Protein AF-A0A920L8I1-F1 (afdb_monomer)

Secondary structure (DSSP, 8-state):
-----------SGGGGS---BTTBPPPSEEEEEEEEE-TT--S-GGGTT-SEEEEEEEEETTS-EEEEETTEEE-HHHHHHHTTTTT-STT---S--TTHHHHHHT--HHHHHHHHHHHTTTHHHHHHTT--

pLDDT: mean 77.05, std 17.26, range [33.34, 95.94]

Structure (mmCIF, N/CA/C/O backbone):
data_AF-A0A920L8I1-F1
#
_entry.id   AF-A0A920L8I1-F1
#
loop_
_atom_site.group_PDB
_atom_site.id
_atom_site.type_symbol
_atom_site.label_atom_id
_atom_site.label_alt_id
_atom_site.label_comp_id
_atom_site.label_asym_id
_atom_site.label_entity_id
_atom_site.label_seq_id
_atom_site.pdbx_PDB_ins_code
_atom_site.Cartn_x
_atom_site.Cartn_y
_atom_site.Cartn_z
_atom_site.occupancy
_atom_site.B_iso_or_equiv
_atom_site.auth_seq_id
_atom_site.auth_comp_id
_atom_site.auth_asym_id
_atom_site.auth_atom_id
_atom_site.pdbx_PDB_model_num
ATOM 1 N N . MET A 1 1 ? 41.154 8.174 -10.751 1.00 35.84 1 MET A N 1
ATOM 2 C CA . MET A 1 1 ? 40.548 9.393 -10.174 1.00 35.84 1 MET A CA 1
ATOM 3 C C . MET A 1 1 ? 39.050 9.281 -10.345 1.00 35.84 1 MET A C 1
ATOM 5 O O . MET A 1 1 ? 38.581 9.252 -11.473 1.00 35.84 1 MET A O 1
ATOM 9 N N . GLY A 1 2 ? 38.343 9.056 -9.239 1.00 41.53 2 GLY A N 1
ATOM 10 C CA . GLY A 1 2 ? 36.898 8.882 -9.228 1.00 41.53 2 GLY A CA 1
ATOM 11 C C . GLY A 1 2 ? 36.195 10.230 -9.282 1.00 41.53 2 GLY A C 1
ATOM 12 O O . GLY A 1 2 ? 36.507 11.122 -8.499 1.00 41.53 2 GLY A O 1
ATOM 13 N N . MET A 1 3 ? 35.235 10.338 -10.189 1.00 34.94 3 MET A N 1
ATOM 14 C CA . MET A 1 3 ? 34.232 11.391 -10.193 1.00 34.94 3 MET A CA 1
ATOM 15 C C . MET A 1 3 ? 32.893 10.672 -10.357 1.00 34.94 3 MET A C 1
ATOM 17 O O . MET A 1 3 ? 32.417 10.416 -11.457 1.00 34.94 3 MET A O 1
ATOM 21 N N . GLY A 1 4 ? 32.376 10.180 -9.229 1.00 35.59 4 GLY A N 1
ATOM 22 C CA . GLY A 1 4 ? 31.023 9.648 -9.144 1.00 35.59 4 GLY A CA 1
ATOM 23 C C . G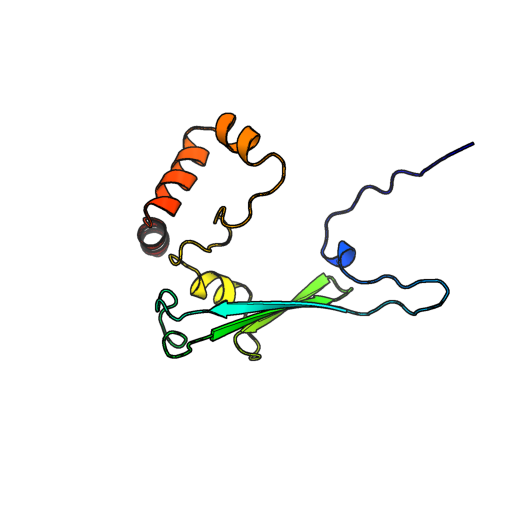LY A 1 4 ? 30.072 10.830 -9.103 1.00 35.59 4 GLY A C 1
ATOM 24 O O . GLY A 1 4 ? 29.860 11.407 -8.037 1.00 35.59 4 GLY A O 1
ATOM 25 N N . ASP A 1 5 ? 29.557 11.219 -10.266 1.00 33.34 5 ASP A N 1
ATOM 26 C CA . ASP A 1 5 ? 28.598 12.308 -10.355 1.00 33.34 5 ASP A CA 1
ATOM 27 C C . ASP A 1 5 ? 27.302 11.948 -9.626 1.00 33.34 5 ASP A C 1
ATOM 29 O O . ASP A 1 5 ? 26.623 10.945 -9.867 1.00 33.34 5 ASP A O 1
ATOM 33 N N . THR A 1 6 ? 26.984 12.826 -8.687 1.00 43.00 6 THR A N 1
ATOM 34 C CA . THR A 1 6 ? 25.835 12.810 -7.797 1.00 43.00 6 THR A CA 1
ATOM 35 C C . THR A 1 6 ? 24.542 13.027 -8.581 1.00 43.00 6 THR A C 1
ATOM 37 O O . THR A 1 6 ? 24.028 14.137 -8.710 1.00 43.00 6 THR A O 1
ATOM 40 N N . SER A 1 7 ? 23.942 11.942 -9.068 1.00 36.22 7 SER A N 1
ATOM 41 C CA . SER A 1 7 ? 22.578 11.993 -9.599 1.00 36.22 7 SER A CA 1
ATOM 42 C C . SER A 1 7 ? 21.570 11.976 -8.451 1.00 36.22 7 SER A C 1
ATOM 44 O O . SER A 1 7 ? 21.098 10.929 -7.999 1.00 36.22 7 SER A O 1
ATOM 46 N N . LYS A 1 8 ? 21.255 13.185 -7.967 1.00 36.94 8 LYS A N 1
ATOM 47 C CA . LYS A 1 8 ? 20.086 13.496 -7.132 1.00 36.94 8 LYS A CA 1
ATOM 48 C C . LYS A 1 8 ? 18.884 12.688 -7.627 1.00 36.94 8 LYS A C 1
ATOM 50 O O . LYS A 1 8 ? 18.395 12.921 -8.731 1.00 36.94 8 LYS A O 1
ATOM 55 N N . HIS A 1 9 ? 18.414 11.749 -6.810 1.00 38.47 9 HIS A N 1
ATOM 56 C CA . HIS A 1 9 ? 17.192 10.999 -7.070 1.00 38.47 9 HIS A CA 1
ATOM 57 C C . HIS A 1 9 ? 16.017 11.979 -7.074 1.00 38.47 9 HIS A C 1
ATOM 59 O O . HIS A 1 9 ? 15.498 12.362 -6.026 1.00 38.47 9 HIS A O 1
ATOM 65 N N . LYS A 1 10 ? 15.616 12.434 -8.264 1.00 42.44 10 LYS A N 1
ATOM 66 C CA . LYS A 1 10 ? 14.339 13.120 -8.447 1.00 42.44 10 LYS A CA 1
ATOM 67 C C . LYS A 1 10 ? 13.249 12.078 -8.215 1.00 42.44 10 LYS A C 1
ATOM 69 O O . LYS A 1 10 ? 12.986 11.240 -9.070 1.00 42.44 10 LYS A O 1
ATOM 74 N N . GLY A 1 11 ? 12.696 12.104 -7.005 1.00 41.94 11 GLY A N 1
ATOM 75 C CA . GLY A 1 11 ? 11.618 11.240 -6.549 1.00 41.94 11 GLY A CA 1
ATOM 76 C C . GLY A 1 11 ? 10.366 11.411 -7.403 1.00 41.94 11 GLY A C 1
ATOM 77 O O . GLY A 1 11 ? 9.619 12.372 -7.259 1.00 41.94 11 GLY A O 1
ATOM 78 N N . GLY A 1 12 ? 10.160 10.443 -8.280 1.00 41.66 12 GLY A N 1
ATOM 79 C CA . GLY A 1 12 ? 8.937 10.114 -8.998 1.00 41.66 12 GLY A CA 1
ATOM 80 C C . GLY A 1 12 ? 9.059 8.636 -9.375 1.00 41.66 12 GLY A C 1
ATOM 81 O O . GLY A 1 12 ? 10.179 8.137 -9.469 1.00 41.66 12 GLY A O 1
ATOM 82 N N . ASP A 1 13 ? 7.950 7.919 -9.551 1.00 52.69 13 ASP A N 1
ATOM 83 C CA . ASP A 1 13 ? 7.859 6.455 -9.764 1.00 52.69 13 ASP A CA 1
ATOM 84 C C . ASP A 1 13 ? 8.874 5.802 -10.732 1.00 52.69 13 ASP A C 1
ATOM 86 O O . ASP A 1 13 ? 9.037 4.586 -10.719 1.00 52.69 13 ASP A O 1
ATOM 90 N N . MET A 1 14 ? 9.590 6.562 -11.560 1.00 53.25 14 MET A N 1
ATOM 91 C CA . MET A 1 14 ? 10.611 6.048 -12.478 1.00 53.25 14 MET A CA 1
ATOM 92 C C . MET A 1 14 ? 11.772 5.309 -11.799 1.00 53.25 14 MET A C 1
ATOM 94 O O . MET A 1 14 ? 12.440 4.520 -12.462 1.00 53.25 14 MET A O 1
ATOM 98 N N . GLY A 1 15 ? 12.023 5.530 -10.504 1.00 66.19 15 GLY A N 1
ATOM 99 C CA . GLY A 1 15 ? 13.138 4.890 -9.793 1.00 66.19 15 GLY A CA 1
ATOM 100 C C . GLY A 1 15 ? 13.026 3.366 -9.654 1.00 66.19 15 GLY A C 1
ATOM 101 O O . GLY A 1 15 ? 14.031 2.714 -9.384 1.00 66.19 15 GLY A O 1
ATOM 102 N N . VAL A 1 16 ? 11.832 2.788 -9.841 1.00 78.31 16 VAL A N 1
ATOM 103 C CA . VAL A 1 16 ? 11.593 1.343 -9.651 1.00 78.31 16 VAL A CA 1
ATOM 104 C C . VAL A 1 16 ? 11.504 0.545 -10.957 1.00 78.31 16 VAL A C 1
ATOM 106 O O . VAL A 1 16 ? 11.437 -0.683 -10.915 1.00 78.31 16 VAL A O 1
ATOM 109 N N . ILE A 1 17 ? 11.496 1.205 -12.123 1.00 89.94 17 ILE A N 1
ATOM 110 C CA . ILE A 1 17 ? 11.371 0.534 -13.425 1.00 89.94 17 ILE A CA 1
ATOM 111 C C . ILE A 1 17 ? 12.761 0.189 -13.966 1.00 89.94 17 ILE A C 1
ATOM 113 O O . ILE A 1 17 ? 13.639 1.044 -14.063 1.00 89.94 17 ILE A O 1
ATOM 117 N N . PHE A 1 18 ? 12.957 -1.070 -14.363 1.00 90.06 18 PHE A N 1
ATOM 118 C CA . PHE A 1 18 ? 14.221 -1.544 -14.927 1.00 90.06 18 PHE A CA 1
ATOM 119 C C . PHE A 1 18 ? 14.599 -0.766 -16.199 1.00 90.06 18 PHE A C 1
ATOM 121 O O . PHE A 1 18 ? 13.890 -0.825 -17.207 1.00 90.06 18 PHE A O 1
ATOM 128 N N . ASN A 1 19 ? 15.731 -0.058 -16.154 1.00 89.75 19 ASN A N 1
ATOM 129 C CA . ASN A 1 19 ? 16.216 0.826 -17.223 1.00 89.75 19 ASN A CA 1
ATOM 130 C C . ASN A 1 19 ? 17.070 0.135 -18.294 1.00 89.75 19 ASN A C 1
ATOM 132 O O . ASN A 1 19 ? 17.563 0.806 -19.195 1.00 89.75 19 ASN A O 1
ATOM 136 N N . GLY A 1 20 ? 17.177 -1.191 -18.249 1.00 90.12 20 GLY A N 1
ATOM 137 C CA . GLY A 1 20 ? 17.988 -1.942 -19.197 1.00 90.12 20 GLY A CA 1
ATOM 138 C C . GLY A 1 20 ? 19.439 -2.095 -18.749 1.00 90.12 20 GLY A C 1
ATOM 139 O O . GLY A 1 20 ? 19.882 -1.515 -17.760 1.00 90.12 20 GLY A O 1
ATOM 140 N N . THR A 1 21 ? 20.156 -2.922 -19.494 1.00 93.50 21 THR A N 1
ATOM 141 C CA . THR A 1 21 ? 21.605 -3.137 -19.446 1.00 93.50 21 THR A CA 1
ATOM 142 C C . THR A 1 21 ? 22.115 -3.245 -20.883 1.00 93.50 21 THR A C 1
ATOM 144 O O . THR A 1 21 ? 21.316 -3.331 -21.817 1.00 93.50 21 THR A O 1
ATOM 147 N N . ASP A 1 22 ? 23.431 -3.345 -21.071 1.00 92.19 22 ASP A N 1
ATOM 148 C CA . ASP A 1 22 ? 24.042 -3.565 -22.395 1.00 92.19 22 ASP A CA 1
ATOM 149 C C . ASP A 1 22 ? 23.500 -4.817 -23.111 1.00 92.19 22 ASP A C 1
ATOM 151 O O . ASP A 1 22 ? 23.516 -4.914 -24.335 1.00 92.19 22 ASP A O 1
ATOM 155 N N . THR A 1 23 ? 22.982 -5.778 -22.343 1.00 94.50 23 THR A N 1
ATOM 156 C CA . THR A 1 23 ? 22.477 -7.068 -22.824 1.00 94.50 23 THR A CA 1
ATOM 157 C C . THR A 1 23 ? 20.955 -7.205 -22.774 1.00 94.50 23 THR A C 1
ATOM 159 O O . THR A 1 23 ? 20.415 -8.173 -23.313 1.00 94.50 23 THR A O 1
ATOM 162 N N . ARG A 1 24 ? 20.228 -6.274 -22.137 1.00 93.94 24 ARG A N 1
ATOM 163 C CA . ARG A 1 24 ? 18.777 -6.389 -21.927 1.00 93.94 24 ARG A CA 1
ATOM 164 C C . ARG A 1 24 ? 18.078 -5.044 -22.069 1.00 93.94 24 ARG A C 1
ATOM 166 O O . ARG A 1 24 ? 18.408 -4.084 -21.384 1.00 93.94 24 ARG A O 1
ATOM 173 N N . LYS A 1 25 ? 17.036 -5.004 -22.901 1.00 92.44 25 LYS A N 1
ATOM 174 C CA . LYS A 1 25 ? 16.217 -3.802 -23.103 1.00 92.44 25 LYS A CA 1
ATOM 175 C C . LYS A 1 25 ? 15.520 -3.348 -21.805 1.00 92.44 25 LYS A C 1
ATOM 177 O O . LYS A 1 25 ? 15.195 -4.196 -20.968 1.00 92.44 25 LYS A O 1
ATOM 182 N N . PRO A 1 26 ? 15.272 -2.035 -21.644 1.00 91.25 26 PRO A N 1
ATOM 183 C CA . PRO A 1 26 ? 14.450 -1.510 -20.557 1.00 91.25 26 PRO A CA 1
ATOM 184 C C . PRO A 1 26 ? 13.034 -2.095 -20.585 1.00 91.25 26 PRO A C 1
ATOM 186 O O . PRO A 1 26 ? 12.518 -2.435 -21.647 1.00 91.25 26 PRO A O 1
ATOM 189 N N . ASN A 1 27 ? 12.392 -2.157 -19.418 1.00 91.50 27 ASN A N 1
ATOM 190 C CA . ASN A 1 27 ? 10.961 -2.449 -19.323 1.00 91.50 27 ASN A CA 1
ATOM 191 C C . ASN A 1 27 ? 10.154 -1.147 -19.381 1.00 91.50 27 ASN A C 1
ATOM 193 O O . ASN A 1 27 ? 10.608 -0.126 -18.861 1.00 91.50 27 ASN A O 1
ATOM 197 N N . ASP A 1 28 ? 8.939 -1.197 -19.927 1.00 90.19 28 ASP A N 1
ATOM 198 C CA . ASP A 1 28 ? 8.012 -0.051 -19.955 1.00 90.19 28 ASP A CA 1
ATOM 199 C C . ASP A 1 28 ? 7.231 0.126 -18.647 1.00 90.19 28 ASP A C 1
ATOM 201 O O . ASP A 1 28 ? 6.733 1.213 -18.342 1.00 90.19 28 ASP A O 1
ATOM 205 N N . TYR A 1 29 ? 7.153 -0.943 -17.854 1.00 91.19 29 TYR A N 1
ATOM 206 C CA . TYR A 1 29 ? 6.472 -0.966 -16.571 1.00 91.19 29 TYR A CA 1
ATOM 207 C C . TYR A 1 29 ? 7.195 -1.860 -15.560 1.00 91.19 29 TYR A C 1
ATOM 209 O O . TYR A 1 29 ? 7.986 -2.742 -15.906 1.00 91.19 29 TYR A O 1
ATOM 217 N N . ALA A 1 30 ? 6.893 -1.636 -14.287 1.00 92.94 30 ALA A N 1
ATOM 218 C CA . ALA A 1 30 ? 7.210 -2.534 -13.188 1.00 92.94 30 ALA A CA 1
ATOM 219 C C . 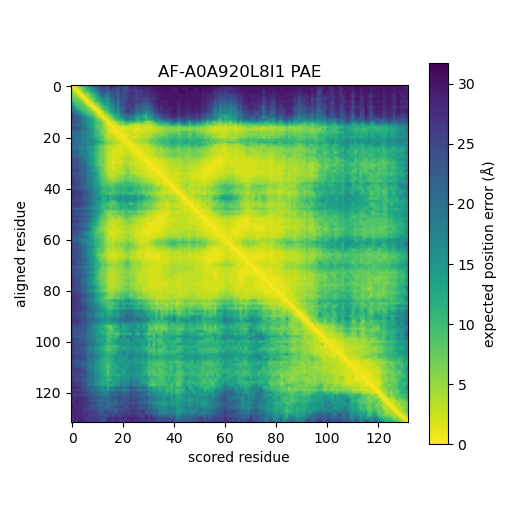ALA A 1 30 ? 5.956 -2.725 -12.339 1.00 92.94 30 ALA A C 1
ATOM 221 O O . ALA A 1 30 ? 5.145 -1.812 -12.203 1.00 92.94 30 ALA A O 1
ATOM 222 N N . PHE A 1 31 ? 5.781 -3.902 -11.753 1.00 93.50 31 PHE A N 1
ATOM 223 C CA . PHE A 1 31 ? 4.689 -4.130 -10.820 1.00 93.50 31 PHE A CA 1
ATOM 224 C C . PHE A 1 31 ? 5.163 -4.943 -9.629 1.00 93.50 31 PHE A C 1
ATOM 226 O O . PHE A 1 31 ? 6.124 -5.705 -9.718 1.00 93.50 31 PHE A O 1
ATOM 233 N N . PHE A 1 32 ? 4.439 -4.806 -8.529 1.00 92.44 32 PHE A N 1
ATOM 234 C CA . PHE A 1 32 ? 4.529 -5.725 -7.408 1.00 92.44 32 PHE A CA 1
ATOM 235 C C . PHE A 1 32 ? 3.135 -6.244 -7.083 1.00 92.44 32 PHE A C 1
ATOM 237 O O . PHE A 1 32 ? 2.137 -5.551 -7.300 1.00 92.44 32 PHE A O 1
ATOM 244 N N . ARG A 1 33 ? 3.076 -7.465 -6.555 1.00 93.25 33 ARG A N 1
ATOM 245 C CA . ARG A 1 33 ? 1.861 -8.064 -6.010 1.00 93.25 33 ARG A CA 1
ATOM 246 C C . ARG A 1 33 ? 2.142 -8.514 -4.583 1.00 93.25 33 ARG A C 1
ATOM 248 O O . ARG A 1 33 ? 3.161 -9.151 -4.341 1.00 93.25 33 ARG A O 1
ATOM 255 N N . ILE A 1 34 ? 1.232 -8.192 -3.674 1.00 91.06 34 ILE A N 1
ATOM 256 C CA . ILE A 1 34 ? 1.226 -8.684 -2.297 1.00 91.06 34 ILE A CA 1
ATOM 257 C C . ILE A 1 34 ? -0.067 -9.467 -2.102 1.00 91.06 34 ILE A C 1
ATOM 259 O O . ILE A 1 34 ? -1.123 -9.033 -2.562 1.00 91.06 34 ILE A O 1
ATOM 263 N N . ILE A 1 35 ? 0.031 -10.617 -1.445 1.00 91.69 35 ILE A N 1
ATOM 264 C CA . ILE A 1 35 ? -1.111 -11.449 -1.073 1.00 91.69 35 ILE A CA 1
ATOM 265 C C . ILE A 1 35 ? -1.205 -11.417 0.448 1.00 91.69 35 ILE A C 1
ATOM 267 O O . ILE A 1 35 ? -0.225 -11.690 1.139 1.00 91.69 35 ILE A O 1
ATOM 271 N N . PHE A 1 36 ? -2.369 -11.035 0.952 1.00 88.81 36 PHE A N 1
ATOM 272 C CA . PHE A 1 36 ? -2.678 -10.985 2.371 1.00 88.81 36 PHE A CA 1
ATOM 273 C C . PHE A 1 36 ? -3.592 -12.147 2.721 1.00 88.81 36 PHE A C 1
ATOM 275 O O . PHE A 1 36 ? -4.599 -12.353 2.048 1.00 88.81 36 PHE A O 1
ATOM 282 N N . SER A 1 37 ? -3.270 -12.856 3.798 1.00 88.75 37 SER A N 1
ATOM 283 C CA . SER A 1 37 ? -4.231 -13.752 4.435 1.00 88.75 37 SER A CA 1
ATOM 284 C C . SER A 1 37 ? -5.293 -12.925 5.164 1.00 88.75 37 SER A C 1
ATOM 286 O O . SER A 1 37 ? -4.971 -11.966 5.868 1.00 88.75 37 SER A O 1
ATOM 288 N N . ASN A 1 38 ? -6.554 -13.308 4.998 1.00 89.06 38 ASN A N 1
ATOM 289 C CA . ASN A 1 38 ? -7.715 -12.746 5.676 1.00 89.06 38 ASN A CA 1
ATOM 290 C C . ASN A 1 38 ? -8.416 -13.796 6.564 1.00 89.06 38 ASN A C 1
ATOM 292 O O . ASN A 1 38 ? -9.597 -13.674 6.869 1.00 89.06 38 ASN A O 1
ATOM 296 N N . THR A 1 39 ? -7.690 -14.810 7.043 1.00 87.06 39 THR A N 1
ATOM 297 C CA . THR A 1 39 ? -8.239 -15.854 7.933 1.00 87.06 39 THR A CA 1
ATOM 298 C C . THR A 1 39 ? -8.807 -15.303 9.248 1.00 87.06 39 THR A C 1
ATOM 300 O O . THR A 1 39 ? -9.731 -15.874 9.820 1.00 87.06 39 THR A O 1
ATOM 303 N N . GLU A 1 40 ? -8.298 -14.162 9.721 1.00 84.06 40 GLU A N 1
ATOM 304 C CA . GLU A 1 40 ? -8.811 -13.455 10.905 1.00 84.06 40 GLU A CA 1
ATOM 305 C C . GLU A 1 40 ? -10.022 -12.548 10.605 1.00 84.06 40 GLU A C 1
ATOM 307 O O . GLU A 1 40 ? -10.504 -11.860 11.504 1.00 84.06 40 GLU A O 1
ATOM 312 N N . ASN A 1 41 ? -10.509 -12.510 9.357 1.00 82.06 41 ASN A N 1
ATOM 313 C CA . ASN A 1 41 ? -11.651 -11.702 8.910 1.00 82.06 41 ASN A CA 1
ATOM 314 C C . ASN A 1 41 ? -11.553 -10.210 9.290 1.00 82.06 41 ASN A C 1
ATOM 316 O O . ASN A 1 41 ? -12.551 -9.542 9.571 1.00 82.06 41 ASN A O 1
ATOM 320 N N . LYS A 1 42 ? -10.328 -9.667 9.308 1.00 81.12 42 LYS A N 1
ATOM 321 C CA . LYS A 1 42 ? -10.074 -8.247 9.603 1.00 81.12 42 LYS A CA 1
ATOM 322 C C . LYS A 1 42 ? -10.532 -7.340 8.463 1.00 81.12 42 LYS A C 1
ATOM 324 O O . LYS A 1 42 ? -10.938 -6.204 8.718 1.00 81.12 42 LYS A O 1
ATOM 329 N N . ILE A 1 43 ? -10.463 -7.826 7.224 1.00 84.19 43 ILE A N 1
ATOM 330 C CA . ILE A 1 43 ? -10.962 -7.122 6.043 1.00 84.19 43 ILE A CA 1
ATOM 331 C C . ILE A 1 43 ? -12.475 -7.342 5.946 1.00 84.19 43 ILE A C 1
ATOM 333 O O . ILE A 1 43 ? -12.952 -8.473 5.930 1.00 84.19 43 ILE A O 1
ATOM 337 N N . GLY A 1 44 ? -13.231 -6.242 5.898 1.00 80.75 44 GLY A N 1
ATOM 338 C CA . GLY A 1 44 ? -14.694 -6.251 5.845 1.00 80.75 44 GLY A CA 1
ATOM 339 C C . GLY A 1 44 ? -15.272 -6.045 4.439 1.00 80.75 44 GLY A C 1
ATOM 340 O O . GLY A 1 44 ? -14.555 -5.981 3.442 1.00 80.75 44 GLY A O 1
ATOM 341 N N . GLY A 1 45 ? -16.596 -5.883 4.369 1.00 81.81 45 GLY A N 1
ATOM 342 C CA . GLY A 1 45 ? -17.307 -5.531 3.136 1.00 81.81 45 GLY A CA 1
ATOM 343 C C . GLY A 1 45 ? -17.386 -6.673 2.121 1.00 81.81 45 GLY A C 1
ATOM 344 O O . GLY A 1 45 ? -17.427 -7.847 2.484 1.00 81.81 45 GLY A O 1
ATOM 345 N N . GLU A 1 46 ? -17.408 -6.325 0.833 1.00 81.75 46 GLU A N 1
ATOM 346 C CA . GLU A 1 46 ? -17.538 -7.283 -0.278 1.00 81.75 46 GLU A CA 1
ATOM 347 C C . GLU A 1 46 ? -16.381 -8.300 -0.360 1.00 81.75 46 GLU A C 1
ATOM 349 O O . GLU A 1 46 ? -16.532 -9.374 -0.952 1.00 81.75 46 GLU A O 1
ATOM 354 N N . PHE A 1 47 ? -15.250 -7.979 0.279 1.00 83.81 47 PHE A N 1
ATOM 355 C CA . PHE A 1 47 ? -14.039 -8.792 0.298 1.00 83.81 47 PHE A CA 1
ATOM 356 C C . PHE A 1 47 ? -13.903 -9.690 1.537 1.00 83.81 47 PHE A C 1
ATOM 358 O O . PHE A 1 47 ? -13.011 -10.532 1.568 1.00 83.81 47 PHE A O 1
ATOM 365 N N . ALA A 1 48 ? -14.802 -9.580 2.521 1.00 84.12 48 ALA A N 1
ATOM 366 C CA . ALA A 1 48 ? -14.739 -10.369 3.758 1.00 84.12 48 ALA A CA 1
ATOM 367 C C . ALA A 1 48 ? -14.840 -11.885 3.525 1.00 84.12 48 ALA A C 1
ATOM 369 O O .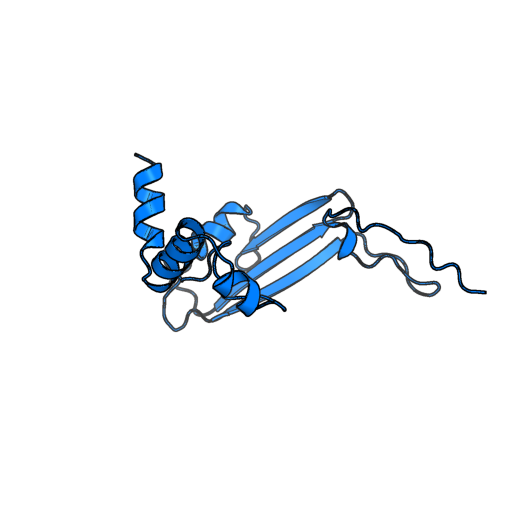 ALA A 1 48 ? -14.330 -12.671 4.308 1.00 84.12 48 ALA A O 1
ATOM 370 N N . LYS A 1 49 ? -15.489 -12.295 2.430 1.00 86.12 49 LYS A N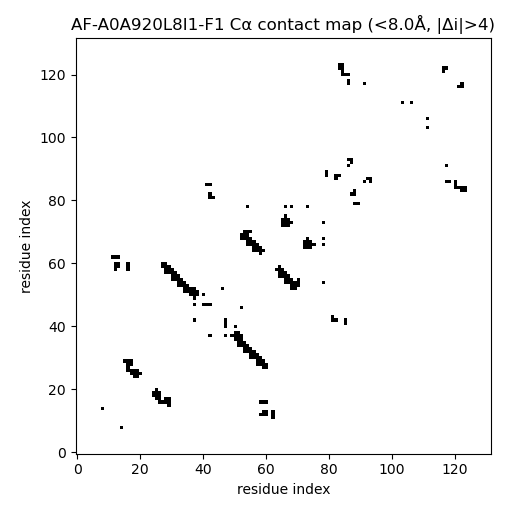 1
ATOM 371 C CA . LYS A 1 49 ? -15.701 -13.702 2.057 1.00 86.12 49 LYS A CA 1
ATOM 372 C C . LYS A 1 49 ? -14.467 -14.408 1.484 1.00 86.12 49 LYS A C 1
ATOM 374 O O . LYS A 1 49 ? -14.556 -15.590 1.174 1.00 86.12 49 LYS A O 1
ATOM 379 N N . TYR A 1 50 ? -13.378 -13.684 1.231 1.00 87.75 50 TYR A N 1
ATOM 380 C CA . TYR A 1 50 ? -12.162 -14.265 0.671 1.00 87.75 50 TYR A CA 1
ATOM 381 C C . TYR A 1 50 ? -11.155 -14.532 1.788 1.00 87.75 50 TYR A C 1
ATOM 383 O O . TYR A 1 50 ? -10.863 -13.631 2.575 1.00 87.75 50 TYR A O 1
ATOM 391 N N . ASP A 1 51 ? -10.582 -15.736 1.795 1.00 89.88 51 ASP A N 1
ATOM 392 C CA . ASP A 1 51 ? -9.504 -16.119 2.717 1.00 89.88 51 ASP A CA 1
ATOM 393 C C . ASP A 1 51 ? -8.171 -15.449 2.365 1.00 89.88 51 ASP A C 1
ATOM 395 O O . ASP A 1 51 ? -7.302 -15.294 3.220 1.00 89.88 51 ASP A O 1
ATOM 399 N N . GLU A 1 52 ? -8.013 -15.014 1.113 1.00 90.94 52 GLU A N 1
ATOM 400 C CA . GLU A 1 52 ? -6.838 -14.300 0.627 1.00 90.94 52 GLU A CA 1
ATOM 401 C C . GLU A 1 52 ? -7.229 -13.093 -0.226 1.00 90.94 52 GLU A C 1
ATOM 403 O O . GLU A 1 52 ? -8.154 -13.142 -1.041 1.00 90.94 52 GLU A O 1
ATOM 408 N N . ILE A 1 53 ? -6.472 -12.008 -0.072 1.00 91.69 53 ILE A N 1
ATOM 409 C CA . ILE A 1 53 ? -6.635 -10.770 -0.829 1.00 91.69 53 ILE A CA 1
ATOM 410 C C . ILE A 1 53 ? -5.330 -10.443 -1.550 1.00 91.69 53 ILE A C 1
ATOM 412 O O . ILE A 1 53 ? -4.298 -10.204 -0.928 1.00 91.69 53 ILE A O 1
ATOM 416 N N . SER A 1 54 ? -5.374 -10.388 -2.880 1.00 93.75 54 SER A N 1
ATOM 417 C CA . SER A 1 54 ? -4.244 -10.001 -3.723 1.00 93.75 54 SER A CA 1
ATOM 418 C C . SER A 1 54 ? -4.348 -8.536 -4.120 1.00 93.75 54 SER A C 1
ATOM 420 O O . SER A 1 54 ? -5.306 -8.127 -4.774 1.00 93.75 54 SER A O 1
ATOM 422 N N . ILE A 1 55 ? -3.291 -7.773 -3.870 1.00 93.62 55 ILE A N 1
ATOM 423 C CA . ILE A 1 55 ? -3.172 -6.380 -4.296 1.00 93.62 55 ILE A CA 1
ATOM 424 C C . ILE A 1 55 ? -1.980 -6.240 -5.218 1.00 93.62 55 ILE A C 1
ATOM 426 O O . ILE A 1 55 ? -0.890 -6.722 -4.920 1.00 93.62 55 ILE A O 1
ATOM 430 N N . LYS A 1 56 ? -2.184 -5.563 -6.346 1.00 95.00 56 LYS A N 1
ATOM 431 C CA . LYS A 1 56 ? -1.128 -5.279 -7.315 1.00 95.00 56 LYS A CA 1
ATOM 432 C C . LYS A 1 56 ? -1.101 -3.790 -7.626 1.00 95.00 56 LYS A C 1
ATOM 434 O O . LYS A 1 56 ? -2.141 -3.191 -7.899 1.00 95.00 56 LYS A O 1
ATOM 439 N N . ARG A 1 57 ? 0.100 -3.220 -7.656 1.00 94.56 57 ARG A N 1
ATOM 440 C CA . ARG A 1 57 ? 0.362 -1.909 -8.254 1.00 94.56 57 ARG A CA 1
ATOM 441 C C . ARG A 1 57 ? 1.313 -2.094 -9.420 1.00 94.56 57 ARG A C 1
ATOM 443 O O . ARG A 1 57 ? 2.350 -2.731 -9.269 1.00 94.56 57 ARG A O 1
ATOM 450 N N . GLU A 1 58 ? 0.961 -1.509 -10.551 1.00 94.19 58 GLU A N 1
ATOM 451 C CA . GLU A 1 58 ? 1.768 -1.444 -11.763 1.00 94.19 58 GLU A CA 1
ATOM 452 C C . GLU A 1 58 ? 2.095 0.022 -12.045 1.00 94.19 58 GLU A C 1
ATOM 454 O O . GLU A 1 58 ? 1.190 0.851 -12.112 1.00 94.19 58 GLU A O 1
ATOM 459 N N . ALA A 1 59 ? 3.379 0.343 -12.153 1.00 92.31 59 ALA A N 1
ATOM 460 C CA . ALA A 1 59 ? 3.894 1.668 -12.460 1.00 92.31 59 ALA A CA 1
ATOM 461 C C . ALA A 1 59 ? 4.484 1.668 -13.872 1.00 92.31 59 ALA A C 1
ATOM 463 O O . ALA A 1 59 ? 5.257 0.770 -14.216 1.00 92.31 59 ALA A O 1
ATOM 464 N N . SER A 1 60 ? 4.137 2.672 -14.670 1.00 91.25 60 SER A N 1
ATOM 465 C CA . SER A 1 60 ? 4.640 2.864 -16.032 1.00 91.25 60 SER A CA 1
ATOM 466 C C . SER A 1 60 ? 5.541 4.096 -16.143 1.00 91.25 60 SER A C 1
ATOM 468 O O . SER A 1 60 ? 5.540 4.983 -15.287 1.00 91.25 60 SER A O 1
ATOM 470 N N . ARG A 1 61 ? 6.359 4.145 -17.204 1.00 86.06 61 ARG A N 1
ATOM 471 C CA . ARG A 1 61 ? 7.349 5.220 -17.431 1.00 86.06 61 ARG A CA 1
ATOM 472 C C . ARG A 1 61 ? 6.752 6.615 -17.602 1.00 86.06 61 ARG A C 1
ATOM 474 O O . ARG A 1 61 ? 7.427 7.599 -17.324 1.00 86.06 61 ARG A O 1
ATOM 481 N N . ASP A 1 62 ? 5.505 6.691 -18.038 1.00 86.50 62 ASP A N 1
ATOM 482 C CA . ASP A 1 62 ? 4.724 7.926 -18.153 1.00 86.50 62 ASP A CA 1
ATOM 483 C C . ASP A 1 62 ? 4.270 8.487 -16.789 1.00 86.50 62 ASP A C 1
ATOM 485 O O . ASP A 1 62 ? 3.631 9.535 -16.734 1.00 86.50 62 ASP A O 1
ATOM 489 N N . GLY A 1 63 ? 4.612 7.814 -15.684 1.00 82.88 63 GLY A N 1
ATOM 490 C CA . GLY A 1 63 ? 4.238 8.213 -14.330 1.00 82.88 63 GLY A CA 1
ATOM 491 C C . GLY A 1 63 ? 2.843 7.746 -13.917 1.00 82.88 63 GLY A C 1
ATOM 492 O O . GLY A 1 63 ? 2.396 8.071 -12.816 1.00 82.88 63 GLY A O 1
ATOM 493 N N . ASN A 1 64 ? 2.154 6.970 -14.759 1.00 88.38 64 ASN A N 1
ATOM 494 C CA . ASN A 1 64 ? 0.859 6.409 -14.408 1.00 88.38 64 ASN A CA 1
ATOM 495 C C . ASN A 1 64 ? 1.011 5.199 -13.475 1.00 88.38 64 ASN A C 1
ATOM 497 O O . ASN A 1 64 ? 1.946 4.402 -13.561 1.00 88.38 64 ASN A O 1
ATOM 501 N N . SER A 1 65 ? 0.051 5.058 -12.560 1.00 91.31 65 SER A N 1
ATOM 502 C CA . SER A 1 65 ? -0.068 3.906 -11.667 1.00 91.31 65 SER A CA 1
ATOM 503 C C . SER A 1 65 ? -1.415 3.231 -11.874 1.00 91.31 65 SER A C 1
ATOM 505 O O . SER A 1 65 ? -2.461 3.861 -11.713 1.00 91.31 65 SER A O 1
ATOM 507 N N . LYS A 1 66 ? -1.394 1.935 -12.180 1.00 94.69 66 LYS A N 1
ATOM 508 C CA . LYS A 1 66 ? -2.582 1.085 -12.240 1.00 94.69 66 LYS A CA 1
ATOM 509 C C . LYS A 1 66 ? -2.652 0.209 -11.001 1.00 94.69 66 LYS A C 1
ATOM 511 O O . LYS A 1 66 ? -1.651 -0.358 -10.560 1.00 94.69 66 LYS A O 1
ATOM 516 N N . TYR A 1 67 ?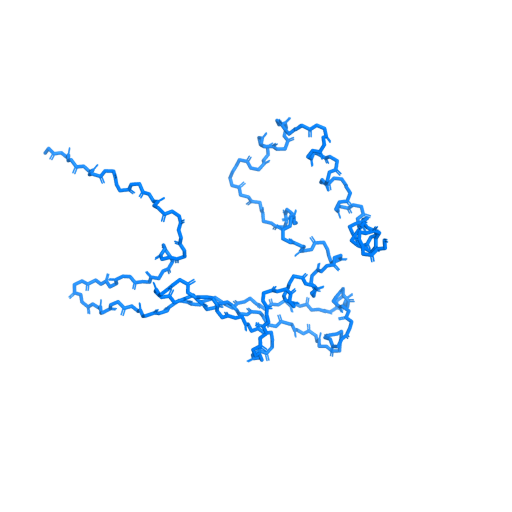 -3.854 0.082 -10.464 1.00 95.38 67 TYR A N 1
ATOM 517 C CA . TYR A 1 67 ? -4.124 -0.644 -9.236 1.00 95.38 67 TYR A CA 1
ATOM 518 C C . TYR A 1 67 ? -5.090 -1.787 -9.504 1.00 95.38 67 TYR A C 1
ATOM 520 O O . TYR A 1 67 ? -5.965 -1.687 -10.372 1.00 95.38 67 TYR A O 1
ATOM 528 N N . PHE A 1 68 ? -4.880 -2.885 -8.785 1.00 95.62 68 PHE A N 1
ATOM 529 C CA . PHE A 1 68 ? -5.699 -4.074 -8.905 1.00 95.62 68 PHE A CA 1
ATOM 530 C C . PHE A 1 68 ? -5.926 -4.708 -7.541 1.00 95.62 68 PHE A C 1
ATOM 532 O O . PHE A 1 68 ? -4.989 -4.839 -6.748 1.00 95.62 68 PHE A O 1
ATOM 539 N N . LEU A 1 69 ? -7.149 -5.175 -7.338 1.00 93.50 69 LEU A N 1
ATOM 540 C CA . LEU A 1 69 ? -7.601 -5.915 -6.174 1.00 93.50 69 LEU A CA 1
ATOM 541 C C . LEU A 1 69 ? -8.218 -7.226 -6.662 1.00 93.50 69 LEU A C 1
ATOM 543 O O . LEU A 1 69 ? -9.111 -7.213 -7.505 1.00 93.50 69 LEU A O 1
ATOM 547 N N . ASN A 1 70 ? -7.684 -8.360 -6.212 1.00 92.44 70 ASN A N 1
ATOM 548 C CA . ASN A 1 70 ? -8.030 -9.696 -6.710 1.00 92.44 70 ASN A CA 1
ATOM 549 C C . ASN A 1 70 ? -8.045 -9.769 -8.250 1.00 92.44 70 ASN A C 1
ATOM 551 O O . ASN A 1 70 ? -8.950 -10.323 -8.862 1.00 92.44 70 ASN A O 1
ATOM 555 N N . ASN A 1 71 ? -7.017 -9.177 -8.870 1.00 91.50 71 ASN A N 1
ATOM 556 C CA . ASN A 1 71 ? -6.822 -9.023 -10.320 1.00 91.50 71 ASN A CA 1
ATOM 557 C C . ASN A 1 71 ? -7.826 -8.118 -11.057 1.00 91.50 71 ASN A C 1
ATOM 559 O O . ASN A 1 71 ? -7.597 -7.827 -12.231 1.00 91.50 71 ASN A O 1
ATOM 563 N N . SER A 1 72 ? -8.854 -7.602 -10.390 1.00 94.25 72 SER A N 1
ATOM 564 C CA . SER A 1 72 ? -9.768 -6.608 -10.952 1.00 94.25 72 SER A CA 1
ATOM 565 C C . SER A 1 72 ? -9.180 -5.208 -10.837 1.00 94.25 72 SER A C 1
ATOM 567 O O . SER A 1 72 ? -8.614 -4.852 -9.804 1.00 94.25 72 SER A O 1
ATOM 569 N N . HIS A 1 73 ? -9.307 -4.403 -11.892 1.00 95.94 73 HIS A N 1
ATOM 570 C CA . HIS A 1 73 ? -8.888 -3.004 -11.860 1.00 95.94 73 HIS A CA 1
ATOM 571 C C . HIS A 1 73 ? -9.678 -2.211 -10.816 1.00 95.94 73 HIS A C 1
ATOM 573 O O . HIS A 1 73 ? -10.899 -2.315 -10.744 1.00 95.94 73 HIS A O 1
ATOM 579 N N . CYS A 1 74 ? -8.975 -1.383 -10.049 1.00 94.44 74 CYS A N 1
ATOM 580 C CA . CYS A 1 74 ? -9.566 -0.524 -9.029 1.00 94.44 74 CYS A CA 1
ATOM 581 C C . CYS A 1 74 ? -8.822 0.813 -8.934 1.00 94.44 74 CYS A C 1
ATOM 583 O O . CYS A 1 74 ? -7.804 1.045 -9.597 1.00 94.44 74 CYS A O 1
ATOM 585 N N . ARG A 1 75 ? -9.341 1.725 -8.114 1.00 94.19 75 ARG A N 1
ATOM 586 C CA . ARG A 1 75 ? -8.696 2.997 -7.787 1.00 94.19 75 ARG A CA 1
ATOM 587 C C . ARG A 1 75 ? -7.726 2.800 -6.626 1.00 94.19 75 ARG A C 1
ATOM 589 O O . ARG A 1 75 ? -7.887 1.923 -5.784 1.00 94.19 75 ARG A O 1
ATOM 596 N N . ARG A 1 76 ? -6.753 3.709 -6.513 1.00 91.00 76 ARG A N 1
ATOM 597 C CA . ARG A 1 76 ? -5.862 3.772 -5.342 1.00 91.00 76 ARG A CA 1
ATOM 598 C C . ARG A 1 76 ? -6.643 3.881 -4.026 1.00 91.00 76 ARG A C 1
ATOM 600 O O . ARG A 1 76 ? -6.208 3.318 -3.029 1.00 91.00 76 ARG A O 1
ATOM 607 N N . ARG A 1 77 ? -7.762 4.618 -4.029 1.00 89.06 77 ARG A N 1
ATOM 608 C CA . ARG A 1 77 ? -8.622 4.806 -2.851 1.00 89.06 77 ARG A CA 1
ATOM 609 C C . ARG A 1 77 ? -9.228 3.483 -2.382 1.00 89.06 77 ARG A C 1
ATOM 611 O O . ARG A 1 77 ? -9.126 3.194 -1.204 1.00 89.06 77 ARG A O 1
ATOM 618 N N . ASP A 1 78 ? -9.706 2.645 -3.296 1.00 89.69 78 ASP A N 1
ATOM 619 C CA . ASP A 1 78 ? -10.305 1.345 -2.959 1.00 89.69 78 ASP A CA 1
ATOM 620 C C . ASP A 1 78 ? -9.307 0.433 -2.206 1.00 89.69 78 ASP A C 1
ATOM 622 O O . ASP A 1 78 ? -9.668 -0.257 -1.257 1.00 89.69 78 ASP A O 1
ATOM 626 N N . ILE A 1 79 ? -8.016 0.489 -2.570 1.00 88.94 79 ILE A N 1
ATOM 627 C CA . ILE A 1 79 ? -6.931 -0.203 -1.844 1.00 88.94 79 ILE A CA 1
ATOM 628 C C . ILE A 1 79 ? -6.668 0.403 -0.460 1.00 88.94 79 ILE A C 1
ATOM 630 O O . ILE A 1 79 ? -6.228 -0.301 0.439 1.00 88.94 79 ILE A O 1
ATOM 634 N N . ILE A 1 80 ? -6.870 1.704 -0.265 1.00 86.06 80 ILE A N 1
ATOM 635 C CA . ILE A 1 80 ? -6.712 2.325 1.058 1.00 86.06 80 ILE A CA 1
ATOM 636 C C . ILE A 1 80 ? -7.898 1.940 1.946 1.00 86.06 80 ILE A C 1
ATOM 638 O O . ILE A 1 80 ? -7.703 1.547 3.095 1.00 86.06 80 ILE A O 1
ATOM 642 N N . ASP A 1 81 ? -9.104 1.993 1.386 1.00 84.00 81 ASP A N 1
ATOM 643 C CA . ASP A 1 81 ? -10.355 1.749 2.095 1.00 84.00 81 ASP A CA 1
ATOM 644 C C . ASP A 1 81 ? -10.444 0.299 2.606 1.00 84.00 81 ASP A C 1
ATOM 646 O O . ASP A 1 81 ? -10.913 0.075 3.722 1.00 84.00 81 ASP A O 1
ATOM 650 N N . ILE A 1 82 ? -9.913 -0.688 1.868 1.00 85.19 82 ILE A N 1
ATOM 651 C CA . ILE A 1 82 ? -9.921 -2.098 2.310 1.00 85.19 82 ILE A CA 1
ATOM 652 C C . ILE A 1 82 ? -9.091 -2.342 3.581 1.00 85.19 82 ILE A C 1
ATOM 654 O O . ILE A 1 82 ? -9.422 -3.215 4.385 1.00 85.19 82 ILE A O 1
ATOM 658 N N . PHE A 1 83 ? -8.026 -1.564 3.787 1.00 80.00 83 PHE A N 1
ATOM 659 C CA . PHE A 1 83 ? -7.177 -1.657 4.977 1.00 80.00 83 PHE A CA 1
ATOM 660 C C . PHE A 1 83 ? -7.560 -0.666 6.064 1.00 80.00 83 PHE A C 1
ATOM 662 O O . PHE A 1 83 ? -6.912 -0.608 7.116 1.00 80.00 83 PHE A O 1
ATOM 669 N N . LEU A 1 84 ? -8.611 0.121 5.847 1.00 77.88 84 LEU A N 1
ATOM 670 C CA . LEU A 1 84 ? -8.997 1.103 6.828 1.00 77.88 84 LEU A CA 1
ATOM 671 C C . LEU A 1 84 ? -9.464 0.413 8.115 1.00 77.88 84 LEU A C 1
ATOM 673 O O . LEU A 1 84 ? -10.480 -0.283 8.178 1.00 77.88 84 LEU A O 1
ATOM 677 N N . GLY A 1 85 ? -8.685 0.621 9.174 1.00 70.62 85 GLY A N 1
ATOM 678 C CA . GLY A 1 85 ? -8.935 0.054 10.489 1.00 70.62 85 GLY A CA 1
ATOM 679 C C . GLY A 1 85 ? -8.709 -1.451 10.608 1.00 70.62 85 GLY A C 1
ATOM 680 O O . GLY A 1 85 ? -9.213 -2.057 11.551 1.00 70.62 85 GLY A O 1
ATOM 681 N N . THR A 1 86 ? -7.949 -2.041 9.687 1.00 74.38 86 THR A N 1
ATOM 682 C CA . THR A 1 86 ? -7.235 -3.303 9.937 1.00 74.38 86 THR A CA 1
ATOM 683 C C . THR A 1 86 ? -5.923 -3.065 10.698 1.00 74.38 86 THR A C 1
ATOM 685 O O . THR A 1 86 ? -5.264 -4.020 11.101 1.00 74.38 86 THR A O 1
ATOM 688 N N . GLY A 1 87 ? -5.537 -1.793 10.875 1.00 70.44 87 GLY A N 1
ATOM 689 C CA . GLY A 1 87 ? -4.227 -1.369 11.369 1.00 70.44 87 GLY A CA 1
ATOM 690 C C . GLY A 1 87 ? -3.150 -1.321 10.279 1.00 70.44 87 GLY A C 1
ATOM 691 O O . GLY A 1 87 ? -2.006 -1.008 10.585 1.00 70.44 87 GLY A O 1
ATOM 692 N N . LEU A 1 88 ? -3.498 -1.608 9.013 1.00 73.75 88 LEU A N 1
ATOM 693 C CA . LEU A 1 88 ? -2.596 -1.593 7.849 1.00 73.75 88 LEU A CA 1
ATOM 694 C C . LEU A 1 88 ? -2.861 -0.405 6.903 1.00 73.75 88 LEU A C 1
ATOM 696 O O . LEU A 1 88 ? -2.735 -0.517 5.685 1.00 73.75 88 LEU A O 1
ATOM 700 N N . GLY A 1 89 ? -3.246 0.752 7.446 1.00 67.00 89 GLY A N 1
ATOM 701 C CA . GLY A 1 89 ? -3.467 1.963 6.655 1.00 67.00 89 GLY A CA 1
ATOM 702 C C . GLY A 1 89 ? -2.182 2.561 6.049 1.00 67.00 89 GLY A C 1
ATOM 703 O O . GLY A 1 89 ? -1.069 2.165 6.392 1.00 67.00 89 GLY A O 1
ATOM 704 N N . PRO A 1 90 ? -2.287 3.596 5.198 1.00 62.59 90 PRO A N 1
ATOM 705 C CA . PRO A 1 90 ? -1.129 4.297 4.625 1.00 62.59 90 PRO A CA 1
ATOM 706 C C . PRO A 1 90 ? -0.254 5.012 5.669 1.00 62.59 90 PRO A C 1
ATOM 708 O O . PRO A 1 90 ? 0.878 5.381 5.370 1.00 62.59 90 PRO A O 1
ATOM 711 N N . LYS A 1 91 ? -0.776 5.216 6.885 1.00 62.19 91 LYS A N 1
ATOM 712 C CA . LYS A 1 91 ? -0.032 5.702 8.057 1.00 62.19 91 LYS A CA 1
ATOM 713 C C . LYS A 1 91 ? 0.312 4.589 9.050 1.00 62.19 91 LYS A C 1
ATOM 715 O O . LYS A 1 91 ? 0.818 4.880 10.129 1.00 62.19 91 LYS A O 1
ATOM 720 N N . SER A 1 92 ? 0.018 3.335 8.712 1.00 64.75 92 SER A N 1
ATOM 721 C CA . SER A 1 92 ? 0.405 2.214 9.554 1.00 64.75 92 SER A CA 1
ATOM 722 C C . SER A 1 92 ? 1.921 2.097 9.579 1.00 64.75 92 SER A C 1
ATOM 724 O O . SER A 1 92 ? 2.603 2.178 8.558 1.00 64.75 92 SER A O 1
ATOM 726 N N . TYR A 1 93 ? 2.450 1.869 10.772 1.00 60.06 93 TYR A N 1
ATOM 727 C CA . TYR A 1 93 ? 3.862 1.572 10.980 1.00 60.06 93 TYR A CA 1
ATOM 728 C C . TYR A 1 93 ? 4.149 0.071 10.821 1.00 60.06 93 TYR A C 1
ATOM 730 O O . 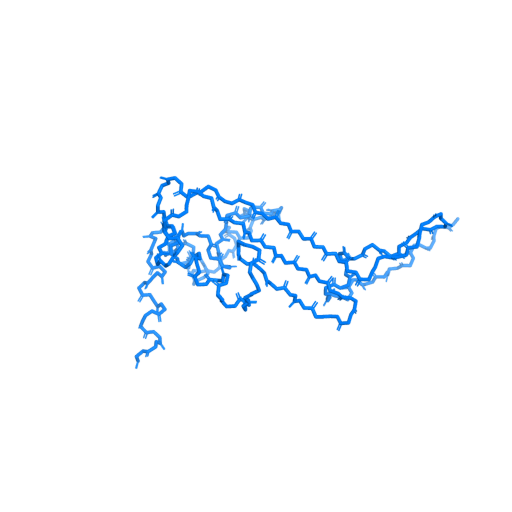TYR A 1 93 ? 5.151 -0.423 11.329 1.00 60.06 93 TYR A O 1
ATOM 738 N N . ALA A 1 94 ? 3.299 -0.658 10.081 1.00 65.62 94 ALA A N 1
ATOM 739 C CA . ALA A 1 94 ? 3.516 -2.063 9.725 1.00 65.62 94 ALA A CA 1
ATOM 740 C C . ALA A 1 94 ? 4.829 -2.281 8.948 1.00 65.62 94 ALA A C 1
ATOM 742 O O . ALA A 1 94 ? 5.317 -3.403 8.839 1.00 65.62 94 ALA A O 1
ATOM 743 N N . ILE A 1 95 ? 5.416 -1.199 8.430 1.00 67.12 95 ILE A N 1
ATOM 744 C CA . ILE A 1 95 ? 6.729 -1.174 7.800 1.00 67.12 95 ILE A CA 1
ATOM 745 C C . ILE A 1 95 ? 7.702 -0.435 8.726 1.00 67.12 95 ILE A C 1
ATOM 747 O O . ILE A 1 95 ? 7.644 0.789 8.874 1.00 67.12 95 ILE A O 1
ATOM 751 N N . ILE A 1 96 ? 8.629 -1.181 9.326 1.00 69.19 96 ILE A N 1
ATOM 752 C CA . ILE A 1 96 ? 9.715 -0.629 10.141 1.00 69.19 96 ILE A CA 1
ATOM 753 C C . ILE A 1 96 ? 10.917 -0.397 9.225 1.00 69.19 96 ILE A C 1
ATOM 755 O O . ILE A 1 96 ? 11.544 -1.339 8.751 1.00 69.19 96 ILE A O 1
ATOM 759 N N . ASN A 1 97 ? 11.231 0.871 8.971 1.00 72.75 97 ASN A N 1
ATOM 760 C CA . ASN A 1 97 ? 12.398 1.270 8.195 1.00 72.75 97 ASN A CA 1
ATOM 761 C C . ASN A 1 97 ? 13.581 1.572 9.124 1.00 72.75 97 ASN A C 1
ATOM 763 O O . ASN A 1 97 ? 13.432 1.772 10.334 1.00 72.75 97 ASN A O 1
ATOM 767 N N . GLN A 1 98 ? 14.781 1.661 8.554 1.00 74.50 98 GLN A N 1
ATOM 768 C CA . GLN A 1 98 ? 15.942 2.113 9.312 1.00 74.50 98 GLN A CA 1
ATOM 769 C C . GLN A 1 98 ? 15.695 3.525 9.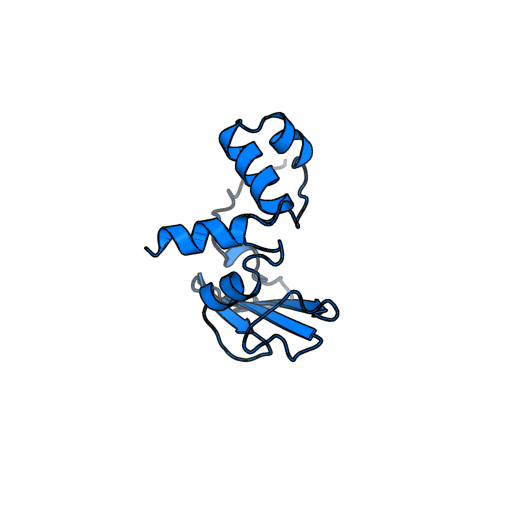872 1.00 74.50 98 GLN A C 1
ATOM 771 O O . GLN A 1 98 ? 15.216 4.418 9.170 1.00 74.50 98 GLN A O 1
ATOM 776 N N . GLY A 1 99 ? 15.992 3.713 11.160 1.00 79.44 99 GLY A N 1
ATOM 777 C CA . GLY A 1 99 ? 15.751 4.974 11.865 1.00 79.44 99 GLY A CA 1
ATOM 778 C C . GLY A 1 99 ? 14.313 5.179 12.356 1.00 79.44 99 GLY A C 1
ATOM 779 O O . GLY A 1 99 ? 14.026 6.238 12.907 1.00 79.44 99 GLY A O 1
ATOM 780 N N . THR A 1 100 ? 13.409 4.196 12.218 1.00 78.69 100 THR A N 1
ATOM 781 C CA . THR A 1 100 ? 12.056 4.286 12.802 1.00 78.69 100 THR A CA 1
ATOM 782 C C . THR A 1 100 ? 12.101 4.507 14.319 1.00 78.69 100 THR A C 1
ATOM 784 O O . THR A 1 100 ? 11.331 5.316 14.825 1.00 78.69 100 THR A O 1
ATOM 787 N N . ALA A 1 101 ? 13.031 3.865 15.039 1.00 77.25 101 ALA A N 1
ATOM 788 C CA . ALA A 1 101 ? 13.186 4.052 16.485 1.00 77.25 101 ALA A CA 1
ATOM 789 C C . ALA A 1 101 ? 13.587 5.492 16.852 1.00 77.25 101 ALA A C 1
ATOM 791 O O . ALA A 1 101 ? 12.950 6.105 17.703 1.00 77.25 101 ALA A O 1
ATOM 792 N N . SER A 1 102 ? 14.587 6.057 16.167 1.00 84.50 102 SER A N 1
ATOM 793 C CA . SER A 1 102 ? 15.018 7.446 16.376 1.00 84.50 102 SER A CA 1
ATOM 794 C C . SER A 1 102 ? 13.889 8.431 16.081 1.00 84.50 102 SER A C 1
ATOM 796 O O . SER A 1 102 ? 13.592 9.284 16.908 1.00 84.50 102 SER A O 1
ATOM 798 N N . LYS A 1 103 ? 13.176 8.244 14.961 1.00 79.06 103 LYS A N 1
ATOM 799 C CA . LYS A 1 103 ? 12.015 9.074 14.607 1.00 79.06 103 LYS A CA 1
ATOM 800 C C . LYS A 1 103 ? 10.909 9.022 15.653 1.00 79.06 103 LYS A C 1
ATOM 802 O O . LYS A 1 103 ? 10.262 10.032 15.884 1.00 79.06 103 LYS A O 1
ATOM 807 N N . LEU A 1 104 ? 10.674 7.861 16.264 1.00 78.12 104 LEU A N 1
ATOM 808 C CA . LEU A 1 104 ? 9.662 7.716 17.307 1.00 78.12 104 LEU A CA 1
ATOM 809 C C . LEU A 1 104 ? 10.075 8.460 18.583 1.00 78.12 104 LEU A C 1
ATOM 811 O O . LEU A 1 104 ? 9.255 9.172 19.154 1.00 78.12 104 LEU A O 1
ATOM 815 N N . ILE A 1 105 ? 11.341 8.358 18.991 1.00 82.31 105 ILE A N 1
ATOM 816 C CA . ILE A 1 105 ? 11.877 9.065 20.167 1.00 82.31 105 ILE A CA 1
ATOM 817 C C . ILE A 1 105 ? 11.866 10.588 19.963 1.00 82.31 105 ILE A C 1
ATOM 819 O O . ILE A 1 105 ? 11.577 11.334 20.892 1.00 82.31 105 ILE A O 1
ATOM 823 N N . GLU A 1 106 ? 12.156 11.048 18.748 1.00 84.88 106 GLU A N 1
ATOM 824 C CA . GLU A 1 106 ? 12.224 12.472 18.393 1.00 84.88 106 GLU A CA 1
ATOM 825 C C . GLU A 1 106 ? 10.864 13.067 17.985 1.00 84.88 106 GLU A C 1
ATOM 827 O O . GLU A 1 106 ? 10.766 14.269 17.724 1.00 84.88 106 GLU A O 1
ATOM 832 N N . SER A 1 107 ? 9.812 12.244 17.898 1.00 83.94 107 SER A N 1
ATOM 833 C CA . SER A 1 107 ? 8.506 12.676 17.396 1.00 83.94 107 SER A CA 1
ATOM 834 C C . SER A 1 107 ? 7.823 13.676 18.328 1.00 83.94 107 SER A C 1
ATOM 836 O O . SER A 1 107 ? 7.868 13.574 19.557 1.00 83.94 107 SER A O 1
ATOM 838 N N . LYS A 1 108 ? 7.146 14.661 17.729 1.00 88.69 108 LYS A N 1
ATOM 839 C CA . LYS A 1 108 ? 6.339 15.621 18.489 1.00 88.69 108 LYS A CA 1
ATOM 840 C C . LYS A 1 108 ? 5.120 14.925 19.110 1.00 88.69 108 LYS A C 1
ATOM 842 O O . LYS A 1 108 ? 4.623 13.954 18.530 1.00 88.69 108 LYS A O 1
ATOM 847 N N . PRO A 1 109 ? 4.575 15.438 20.229 1.00 86.19 109 PRO A N 1
ATOM 848 C CA . PRO A 1 109 ? 3.416 14.841 20.893 1.00 86.19 109 PRO A CA 1
ATOM 849 C C . PRO A 1 109 ? 2.223 14.571 19.963 1.00 86.19 109 PRO A C 1
ATOM 851 O O . PRO A 1 109 ? 1.525 13.573 20.125 1.00 86.19 109 PRO A O 1
ATOM 854 N N . GLU A 1 110 ? 1.993 15.419 18.961 1.00 83.25 110 GLU A N 1
ATOM 855 C CA . GLU A 1 110 ? 0.905 15.273 17.993 1.00 83.25 110 GLU A CA 1
ATOM 856 C C . GLU A 1 110 ? 1.115 14.082 17.048 1.00 83.25 110 GLU A C 1
ATOM 858 O O . GLU A 1 110 ? 0.161 13.374 16.728 1.00 83.25 110 GLU A O 1
ATOM 863 N N . GLU A 1 111 ? 2.355 13.838 16.621 1.00 77.69 111 GLU A N 1
ATOM 864 C CA . GLU A 1 111 ? 2.724 12.711 15.756 1.00 77.69 111 GLU A CA 1
ATOM 865 C C . GLU A 1 111 ? 2.707 11.399 16.546 1.00 77.69 111 GLU A C 1
ATOM 867 O O . GLU A 1 111 ? 2.133 10.404 16.097 1.00 77.69 111 GLU A O 1
ATOM 872 N N . PHE A 1 112 ? 3.241 11.427 17.769 1.00 80.44 112 PHE A N 1
ATOM 873 C CA . PHE A 1 112 ? 3.199 10.293 18.687 1.00 80.44 112 PHE A CA 1
ATOM 874 C C . PHE A 1 112 ? 1.762 9.907 19.062 1.00 80.44 112 PHE A C 1
ATOM 876 O O . PHE A 1 112 ? 1.419 8.729 19.156 1.00 80.44 112 PHE A O 1
ATOM 883 N N . ARG A 1 113 ? 0.868 10.889 19.214 1.00 81.44 113 ARG A N 1
ATOM 884 C CA . ARG A 1 113 ? -0.552 10.629 19.468 1.00 81.44 113 ARG A CA 1
ATOM 885 C C . ARG A 1 113 ? -1.210 9.852 18.331 1.00 81.44 113 ARG A C 1
ATOM 887 O O . ARG A 1 113 ? -1.984 8.942 18.606 1.00 81.44 113 ARG A O 1
ATOM 894 N N . VAL A 1 114 ? -0.898 10.175 17.074 1.00 76.88 114 VAL A N 1
ATOM 895 C CA . VAL A 1 114 ? -1.418 9.424 15.917 1.00 76.88 114 VAL A CA 1
ATOM 896 C C . VAL A 1 114 ? -0.963 7.963 15.972 1.00 76.88 114 VAL A C 1
ATOM 898 O O . VAL A 1 114 ? -1.755 7.076 15.667 1.00 76.88 114 VAL A O 1
ATOM 901 N N . PHE A 1 115 ? 0.268 7.702 16.423 1.00 72.31 115 PHE A N 1
ATOM 902 C CA . PHE A 1 115 ? 0.769 6.341 16.628 1.00 72.31 115 PHE A CA 1
ATOM 903 C C . PHE A 1 115 ? -0.053 5.575 17.674 1.00 72.31 115 PHE A C 1
ATOM 905 O O . PHE A 1 115 ? -0.533 4.477 17.396 1.00 72.31 115 PHE A O 1
ATOM 912 N N . ILE A 1 116 ? -0.276 6.172 18.847 1.00 75.94 116 ILE A N 1
ATOM 913 C CA . ILE A 1 116 ? -1.077 5.546 19.908 1.00 75.94 116 ILE A CA 1
ATOM 914 C C . ILE A 1 116 ? -2.524 5.314 19.451 1.00 75.94 116 ILE A C 1
ATOM 916 O O . ILE A 1 116 ? -3.087 4.253 19.711 1.00 75.94 116 ILE A O 1
ATOM 920 N N . GLU A 1 117 ? -3.122 6.274 18.742 1.00 75.81 117 GLU A N 1
ATOM 921 C CA . GLU A 1 117 ? -4.495 6.171 18.230 1.00 75.81 117 GLU A CA 1
ATOM 922 C C . GLU A 1 117 ? -4.660 5.035 17.203 1.00 75.81 117 GLU A C 1
ATOM 924 O O . GLU A 1 117 ? -5.678 4.338 17.232 1.00 75.81 117 GLU A O 1
ATOM 929 N N . GLU A 1 118 ? -3.668 4.816 16.332 1.00 70.62 118 GLU A N 1
ATOM 930 C CA . GLU A 1 118 ? -3.678 3.728 15.343 1.00 70.62 118 GLU A CA 1
ATOM 931 C C . GLU A 1 118 ? -3.540 2.355 16.013 1.00 70.62 118 GLU A C 1
ATOM 933 O O . GLU A 1 118 ? -4.313 1.444 15.715 1.00 70.62 118 GLU A O 1
ATOM 938 N N . VAL A 1 119 ? -2.614 2.215 16.971 1.00 68.69 119 VAL A N 1
ATOM 939 C CA . VAL A 1 119 ? -2.424 0.968 17.738 1.00 68.69 119 VAL A CA 1
ATOM 940 C C . VAL A 1 119 ? -3.657 0.641 18.584 1.00 68.69 119 VAL A C 1
ATOM 942 O O . VAL A 1 119 ? -4.031 -0.521 18.717 1.00 68.69 119 VAL A O 1
ATOM 945 N N . ALA A 1 120 ? -4.331 1.663 19.113 1.00 72.50 120 ALA A N 1
ATOM 946 C CA . ALA A 1 120 ? -5.585 1.510 19.843 1.00 72.50 120 ALA A CA 1
ATOM 947 C C . ALA A 1 120 ? -6.802 1.230 18.933 1.00 72.50 120 ALA A C 1
ATOM 949 O O . ALA A 1 120 ? -7.908 1.044 19.438 1.00 72.50 120 ALA A O 1
ATOM 950 N N . GLY A 1 121 ? -6.637 1.220 17.602 1.00 67.62 121 GLY A N 1
ATOM 951 C CA . GLY A 1 121 ? -7.715 0.949 16.645 1.00 67.62 121 GLY A CA 1
ATOM 952 C C . GLY A 1 121 ? -8.754 2.072 16.520 1.00 67.62 121 GLY A C 1
ATOM 953 O O . GLY A 1 121 ? -9.860 1.847 16.023 1.00 67.62 121 GLY A O 1
ATOM 954 N N . ILE A 1 122 ? -8.426 3.295 16.953 1.00 66.12 122 ILE A N 1
ATOM 955 C CA . ILE A 1 122 ? -9.352 4.444 16.991 1.00 66.12 122 ILE A CA 1
ATOM 956 C C . ILE A 1 122 ? -9.512 5.089 15.598 1.00 66.12 122 ILE A C 1
ATOM 958 O O . ILE A 1 122 ? -10.443 5.862 15.356 1.00 66.12 122 ILE A O 1
ATOM 962 N N . SER A 1 123 ? -8.668 4.722 14.634 1.00 61.09 123 SER A N 1
ATOM 963 C CA . SER A 1 123 ? -8.615 5.279 13.274 1.00 61.09 123 SER A CA 1
ATOM 964 C C . SER A 1 123 ? -9.961 5.220 12.542 1.00 61.09 123 SER A C 1
ATOM 966 O O . SER A 1 123 ? -10.383 6.221 11.959 1.00 61.09 123 SER A O 1
ATOM 968 N N . LYS A 1 124 ? -10.720 4.114 12.681 1.00 57.38 124 LYS A N 1
ATOM 969 C CA . LYS A 1 124 ? -12.076 3.970 12.095 1.00 57.38 124 LYS A CA 1
ATOM 970 C C . LYS A 1 124 ? -13.078 5.015 12.597 1.00 57.38 124 LYS A C 1
ATOM 972 O O . LYS A 1 124 ? -14.096 5.254 11.944 1.00 57.38 124 LYS A O 1
ATOM 977 N N . TYR A 1 125 ? -12.875 5.574 13.791 1.00 56.28 125 TYR A N 1
ATOM 978 C CA . TYR A 1 125 ? -13.810 6.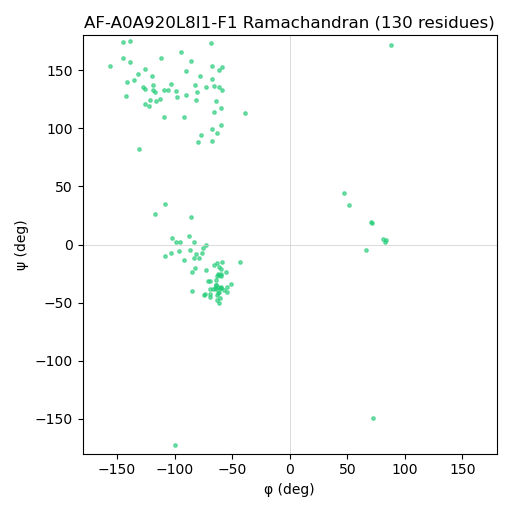527 14.396 1.00 56.28 125 TYR A CA 1
ATOM 979 C C . TYR A 1 125 ? -13.569 7.964 13.913 1.00 56.28 125 TYR A C 1
ATOM 981 O O . TYR A 1 125 ? -14.487 8.782 13.919 1.00 56.28 125 TYR A O 1
ATOM 989 N N . ARG A 1 126 ? -12.349 8.278 13.456 1.00 58.47 126 ARG A N 1
ATOM 990 C CA . ARG A 1 126 ? -11.962 9.635 13.048 1.00 58.47 126 ARG A CA 1
ATOM 991 C C . ARG A 1 126 ? -12.331 9.963 11.603 1.00 58.47 126 ARG A C 1
ATOM 993 O O . ARG A 1 126 ? -12.802 11.069 11.359 1.00 58.47 126 ARG A O 1
ATOM 1000 N N . GLU A 1 127 ? -12.172 9.026 10.668 1.00 59.12 127 GLU A N 1
ATOM 1001 C CA . GLU A 1 127 ? -12.558 9.262 9.265 1.00 59.12 127 GLU A CA 1
ATOM 1002 C C . GLU A 1 127 ? -14.072 9.417 9.102 1.00 59.12 127 GLU A C 1
ATOM 1004 O O . GLU A 1 127 ? -14.511 10.352 8.441 1.00 59.12 127 GLU A O 1
ATOM 1009 N N . ARG A 1 128 ? -14.874 8.639 9.844 1.00 54.12 128 ARG A N 1
ATOM 1010 C CA . ARG A 1 128 ? -16.340 8.800 9.867 1.00 54.12 128 ARG A CA 1
ATOM 1011 C C . ARG A 1 128 ? -16.812 10.149 10.417 1.00 54.12 128 ARG A C 1
ATOM 1013 O O . ARG A 1 128 ? -17.868 10.617 10.023 1.00 54.12 128 ARG A O 1
ATOM 1020 N N . LYS A 1 129 ? -16.034 10.794 11.294 1.00 54.03 129 LYS A N 1
ATOM 1021 C CA . LYS A 1 129 ? -16.336 12.138 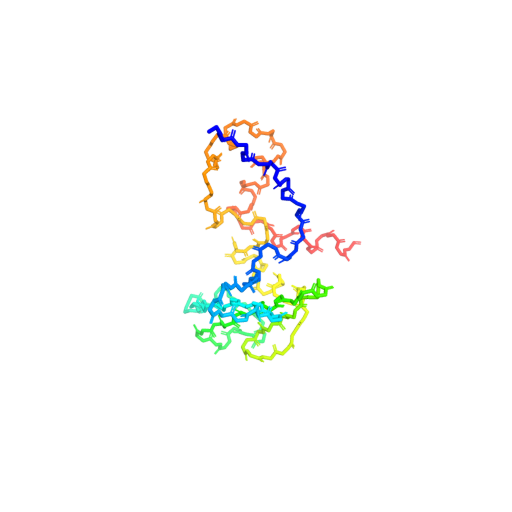11.823 1.00 54.03 129 LYS A CA 1
ATOM 1022 C C . LYS A 1 129 ? -15.890 13.281 10.910 1.00 54.03 129 LYS A C 1
ATOM 1024 O O . LYS A 1 129 ? -16.225 14.420 11.195 1.00 54.03 129 LYS A O 1
ATOM 1029 N N . LYS A 1 130 ? -15.093 13.003 9.876 1.00 53.06 130 LYS A N 1
ATOM 1030 C CA . LYS A 1 130 ? -14.638 14.008 8.905 1.00 53.06 130 LYS A CA 1
ATOM 1031 C C . LYS A 1 130 ? -15.562 14.125 7.691 1.00 53.06 130 LYS A C 1
ATOM 1033 O O . LYS A 1 130 ? -15.415 15.074 6.930 1.00 53.06 130 LYS A O 1
ATOM 1038 N N . GLU A 1 131 ? -16.471 13.167 7.516 1.00 44.72 131 GLU A N 1
ATOM 1039 C CA . GLU A 1 131 ? -17.481 13.148 6.451 1.00 44.72 131 GLU A CA 1
ATOM 1040 C C . GLU A 1 131 ? -18.868 13.651 6.916 1.00 44.72 131 GLU A C 1
ATOM 1042 O O . GLU A 1 131 ? -19.801 13.659 6.118 1.00 44.72 131 GLU A O 1
ATOM 1047 N N . THR A 1 132 ? -19.017 14.092 8.176 1.00 40.00 132 THR A N 1
ATOM 1048 C CA . THR A 1 132 ? -20.178 14.866 8.678 1.00 40.00 132 THR A CA 1
ATOM 1049 C C . THR A 1 132 ? -19.747 16.289 9.006 1.00 40.00 132 THR A C 1
ATOM 1051 O O . THR A 1 132 ? -20.529 17.216 8.711 1.00 40.00 132 THR A O 1
#

Nearest PDB structures (foldseek):
  5h66-assembly1_A  TM=7.425E-01  e=1.772E-10  Bacillus subtilis subsp. subtilis str. 168
  5h67-assembly1_A  TM=7.372E-01  e=5.149E-10  Bacillus subtilis subsp. subtilis str. 168
  1xex-assembly1_A-2  TM=7.948E-01  e=2.365E-08  Pyrococcus furiosus
  3kta-assembly2_C  TM=8.946E-01  e=1.208E-07  Pyrococcus furiosus
  3kta-assembly1_A  TM=8.584E-01  e=1.654E-07  Pyrococcus furiosus

Foldseek 3Di:
DDDPDDPDPPDAPPVPWACADPVGHTDQKDKDKDKDACCVLLFDDPCSPDRIKIKMWMAGPVRDIWIDIVNHTDDPVVVQVRCQLSLPHPPRVPDPDPCNVVCQVVDDPVNVVVVVCSVVSVRVVVVVVVVD

Solvent-accessible surface area (backbone atoms only — not comparable to full-atom values): 8204 Å² total; per-residue (Å²): 136,89,79,82,78,83,76,75,80,75,89,52,78,62,83,74,36,54,79,49,56,102,90,41,80,53,51,69,51,35,70,54,74,52,77,42,81,28,81,83,53,64,41,61,75,95,58,37,86,38,59,60,49,38,40,35,45,34,40,34,74,89,66,50,74,50,32,26,51,70,84,39,81,51,53,71,62,59,65,45,59,58,23,58,61,58,55,61,34,97,83,36,72,84,67,83,55,94,62,47,68,59,51,60,74,70,44,52,72,74,60,49,45,53,54,54,38,44,76,69,57,48,52,59,62,53,59,65,61,71,79,110

Sequence (132 aa):
MGMGDTSKHKGGDMGVIFNGTDTRKPNDYAFFRIIFSNTENKIGGEFAKYDEISIKREASRDGNSKYFLNNSHCRRRDIIDIFLGTGLGPKSYAIINQGTASKLIESKPEEFRVFIEEVAGISKYRERKKET

Radius of gyration: 19.15 Å; Cα contacts (8 Å, |Δi|>4): 144; chains: 1; bounding box: 61×32×44 Å

Mean predicted aligned error: 11.02 Å